Protein AF-A0A5C6N0G4-F1 (afdb_monomer)

Foldseek 3Di:
DCVVVCVVCVVVVHHDDLVPDADAAQDLDDDDDFDDDPPDTHHYDQWDADPNAIAGSPRDRVVRLVVLCVVLVVVVVVCCVPAVPDPVDDPVRSVVCCVPPVVVSVVVSVVVD

Organism: NCBI:txid433684

Sequence (113 aa):
MLWPFTTECEAAGIRIRTSKSESMVLTRKKVECLLWVREEVLPQVEEFKYLGILFTSEGRIEQENNRQVGAVSAVMRALNRSVMVKKELSWKAKLSIYRSIYIPILTMAINIG

Nearest PDB structures (foldseek):
  3zjc-assembly1_A  TM=6.761E-01  e=4.269E+00  Homo sapiens

Solvent-accessible surface area (backbone atoms only — not comparable to full-atom values): 6891 Å² total; per-residue (Å²): 131,46,62,69,60,55,51,53,34,46,75,71,73,42,79,84,58,64,95,81,44,72,37,72,61,78,38,90,59,98,72,92,72,91,47,45,58,91,96,44,72,38,54,72,43,60,67,47,77,55,99,87,46,58,45,39,21,64,65,58,56,63,66,36,48,54,51,49,54,50,52,52,50,50,53,49,52,50,48,41,66,70,44,70,72,35,81,89,55,51,70,67,58,45,52,49,46,42,62,73,48,49,48,56,57,53,50,61,70,59,73,76,113

Structure (mmCIF, N/CA/C/O backbone):
data_AF-A0A5C6N0G4-F1
#
_entry.id   AF-A0A5C6N0G4-F1
#
loop_
_atom_site.group_PDB
_atom_site.id
_atom_site.type_symbol
_atom_site.label_atom_id
_atom_site.label_alt_id
_atom_site.label_comp_id
_atom_site.label_asym_id
_atom_site.label_entity_id
_atom_site.label_seq_id
_atom_site.pdbx_PDB_ins_code
_atom_site.Cartn_x
_atom_site.Cartn_y
_atom_site.Cartn_z
_atom_site.occupancy
_atom_site.B_iso_or_equiv
_atom_site.auth_seq_id
_atom_site.auth_comp_id
_atom_site.auth_asym_id
_atom_site.auth_atom_id
_atom_site.pdbx_PDB_model_num
ATOM 1 N N . MET A 1 1 ? 18.022 -2.680 -18.569 1.00 56.25 1 MET A N 1
ATOM 2 C CA . MET A 1 1 ? 17.608 -3.689 -19.568 1.00 56.25 1 MET A CA 1
ATOM 3 C C . MET A 1 1 ? 17.104 -4.910 -18.806 1.00 56.25 1 MET A C 1
ATOM 5 O O . MET A 1 1 ? 17.898 -5.514 -18.102 1.00 56.25 1 MET A O 1
ATOM 9 N N . LEU A 1 2 ? 15.801 -5.217 -18.857 1.00 69.94 2 LEU A N 1
ATOM 10 C CA . LEU A 1 2 ? 15.185 -6.329 -18.100 1.00 69.94 2 LEU A CA 1
ATOM 11 C C . LEU A 1 2 ? 15.323 -7.696 -18.794 1.00 69.94 2 LEU A C 1
ATOM 13 O O . LEU A 1 2 ? 14.832 -8.689 -18.274 1.00 69.94 2 LEU A O 1
ATOM 17 N N . TRP A 1 3 ? 15.992 -7.759 -19.948 1.00 69.50 3 TRP A N 1
ATOM 18 C CA . TRP A 1 3 ? 16.071 -8.957 -20.788 1.00 69.50 3 TRP A CA 1
ATOM 19 C C . TRP A 1 3 ? 16.519 -10.246 -20.062 1.00 69.50 3 TRP A C 1
ATOM 21 O O . TRP A 1 3 ? 15.892 -11.288 -20.272 1.00 69.50 3 TRP A O 1
ATOM 31 N N . PRO A 1 4 ? 17.531 -10.223 -19.166 1.00 83.00 4 PRO A N 1
ATOM 32 C CA . PRO A 1 4 ? 17.893 -11.421 -18.405 1.00 83.00 4 PRO A CA 1
ATOM 33 C C . PRO A 1 4 ? 16.749 -11.893 -17.496 1.00 83.00 4 PRO A C 1
ATOM 35 O O . PRO A 1 4 ? 16.385 -13.063 -17.509 1.00 83.00 4 PRO A O 1
ATOM 38 N N . PHE A 1 5 ? 16.101 -10.958 -16.797 1.00 84.12 5 PHE A N 1
ATOM 39 C CA . PHE A 1 5 ? 14.994 -11.246 -15.886 1.00 84.12 5 PHE A CA 1
ATOM 40 C C . PHE A 1 5 ? 13.752 -11.778 -16.614 1.00 84.12 5 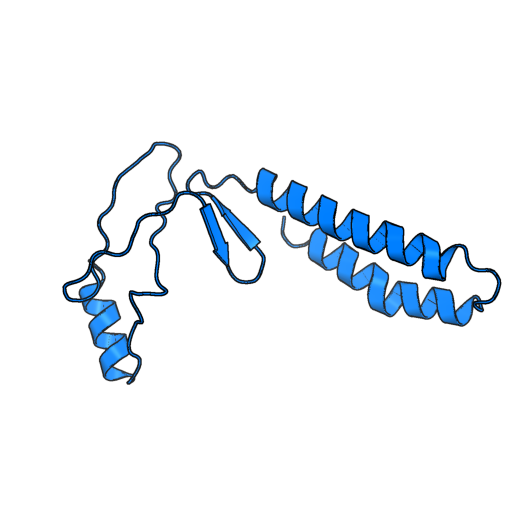PHE A C 1
ATOM 42 O O . PHE A 1 5 ? 13.112 -12.717 -16.146 1.00 84.12 5 PHE A O 1
ATOM 49 N N . THR A 1 6 ? 13.410 -11.210 -17.776 1.00 86.69 6 THR A N 1
ATOM 50 C CA . THR A 1 6 ? 12.280 -11.701 -18.579 1.00 86.69 6 THR A CA 1
ATOM 51 C C . THR A 1 6 ? 12.530 -13.127 -19.067 1.00 86.69 6 THR A C 1
ATOM 53 O O . THR A 1 6 ? 11.619 -13.947 -19.031 1.00 86.69 6 THR A O 1
ATOM 56 N N . THR A 1 7 ? 13.771 -13.438 -19.452 1.00 88.50 7 THR A N 1
ATOM 57 C CA . THR A 1 7 ? 14.175 -14.780 -19.900 1.00 88.50 7 THR A CA 1
ATOM 58 C C . THR A 1 7 ? 14.098 -15.801 -18.761 1.00 88.50 7 THR A C 1
ATOM 60 O O . THR A 1 7 ? 13.566 -16.892 -18.947 1.00 88.50 7 THR A O 1
ATOM 63 N N . GLU A 1 8 ? 14.569 -15.442 -17.562 1.00 90.81 8 GLU A N 1
ATOM 64 C CA . GLU A 1 8 ? 14.481 -16.300 -16.371 1.00 90.81 8 GLU A CA 1
ATOM 65 C C . GLU A 1 8 ? 13.032 -16.564 -15.948 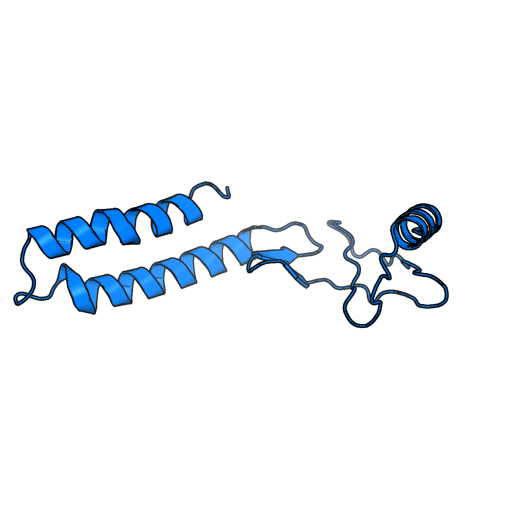1.00 90.81 8 GLU A C 1
ATOM 67 O O . GLU A 1 8 ? 12.664 -17.703 -15.657 1.00 90.81 8 GLU A O 1
ATOM 72 N N . CYS A 1 9 ? 12.186 -15.529 -15.961 1.00 90.31 9 CYS A N 1
ATOM 73 C CA . CYS A 1 9 ? 10.762 -15.677 -15.673 1.00 90.31 9 CYS A CA 1
ATOM 74 C C . CYS A 1 9 ? 10.101 -16.657 -16.650 1.00 90.31 9 CYS A C 1
ATOM 76 O O . CYS A 1 9 ? 9.370 -17.551 -16.228 1.00 90.31 9 CYS A O 1
ATOM 78 N N . GLU A 1 10 ? 10.392 -16.529 -17.945 1.00 90.75 10 GLU A N 1
ATOM 79 C CA . GLU A 1 10 ? 9.853 -17.415 -18.977 1.00 90.75 10 GLU A CA 1
ATOM 80 C C . GLU A 1 10 ? 10.341 -18.857 -18.821 1.00 90.75 10 GLU A C 1
ATOM 82 O O . GLU A 1 10 ? 9.532 -19.779 -18.929 1.00 90.75 10 GLU A O 1
ATOM 87 N N . ALA A 1 11 ? 11.620 -19.059 -18.489 1.00 94.00 11 ALA A N 1
ATOM 88 C CA . ALA A 1 11 ? 12.168 -20.378 -18.176 1.00 94.00 11 ALA A CA 1
ATOM 89 C C . ALA A 1 11 ? 11.472 -21.028 -16.963 1.00 94.00 11 ALA A C 1
ATOM 91 O O . ALA A 1 11 ? 11.306 -22.246 -16.928 1.00 94.00 11 ALA A O 1
ATOM 92 N N . ALA A 1 12 ? 11.003 -20.223 -16.003 1.00 95.88 12 ALA A N 1
ATOM 93 C CA . ALA A 1 12 ? 10.186 -20.666 -14.871 1.00 95.88 12 ALA A CA 1
ATOM 94 C C . ALA A 1 12 ? 8.679 -20.804 -15.195 1.00 95.88 12 ALA A C 1
ATOM 96 O O . ALA A 1 12 ? 7.882 -21.098 -14.304 1.00 95.88 12 ALA A O 1
ATOM 97 N N . GLY A 1 13 ? 8.258 -20.576 -16.445 1.00 94.38 13 GLY A N 1
ATOM 98 C CA . GLY A 1 13 ? 6.851 -20.615 -16.860 1.00 94.38 13 GLY A CA 1
ATOM 99 C C . GLY A 1 13 ? 6.031 -19.387 -16.437 1.00 94.38 13 GLY A C 1
ATOM 100 O O . GLY A 1 13 ? 4.800 -19.414 -16.481 1.00 94.38 13 GLY A O 1
ATOM 101 N N . ILE A 1 14 ? 6.689 -18.300 -16.031 1.00 94.00 14 ILE A N 1
ATOM 102 C CA . ILE A 1 14 ? 6.069 -17.050 -15.587 1.00 94.00 14 ILE A CA 1
ATOM 103 C C . ILE A 1 14 ? 6.101 -16.035 -16.729 1.00 94.00 14 ILE A C 1
ATOM 105 O O . ILE A 1 14 ? 7.156 -15.603 -17.188 1.00 94.00 14 ILE A O 1
ATOM 109 N N . ARG A 1 15 ? 4.920 -15.578 -17.155 1.00 91.06 15 ARG A N 1
ATOM 110 C CA . ARG A 1 15 ? 4.788 -14.497 -18.138 1.00 91.06 15 ARG A CA 1
ATOM 111 C C . ARG A 1 15 ? 4.477 -13.175 -17.446 1.00 91.06 15 ARG A C 1
ATOM 113 O O . ARG A 1 15 ? 3.428 -13.031 -16.816 1.00 91.06 15 ARG A O 1
ATOM 120 N N . ILE A 1 16 ? 5.348 -12.186 -17.634 1.00 90.06 16 ILE A N 1
ATOM 121 C CA . ILE A 1 16 ? 5.108 -10.816 -17.170 1.00 90.06 16 ILE A CA 1
ATOM 122 C C . ILE A 1 16 ? 3.944 -10.222 -17.964 1.00 90.06 16 ILE A C 1
ATOM 124 O O . ILE A 1 16 ? 3.915 -10.265 -19.196 1.00 90.06 16 ILE A O 1
ATOM 128 N N . ARG A 1 17 ? 2.965 -9.673 -17.244 1.00 92.62 17 ARG A N 1
ATOM 129 C CA . ARG A 1 17 ? 1.824 -8.982 -17.839 1.00 92.62 17 ARG A CA 1
ATOM 130 C C . ARG A 1 17 ? 2.103 -7.485 -17.861 1.00 92.62 17 ARG A C 1
ATOM 132 O O . ARG A 1 17 ? 1.761 -6.784 -16.915 1.00 92.62 17 ARG A O 1
ATOM 139 N N . THR A 1 18 ? 2.662 -7.020 -18.966 1.00 92.19 18 THR A N 1
ATOM 140 C CA . THR A 1 18 ? 2.982 -5.610 -19.236 1.00 92.19 18 THR A CA 1
ATOM 141 C C . THR A 1 18 ? 1.800 -4.670 -19.002 1.00 92.19 18 THR A C 1
ATOM 143 O O . THR A 1 18 ? 1.968 -3.625 -18.390 1.00 92.19 18 THR A O 1
ATOM 146 N N . SER A 1 19 ? 0.574 -5.096 -19.326 1.00 92.56 19 SER A N 1
ATOM 147 C CA . SER A 1 19 ? -0.655 -4.322 -19.075 1.00 92.56 19 SER A CA 1
ATOM 148 C C . SER A 1 19 ? -0.961 -4.033 -17.593 1.00 92.56 19 SER A C 1
ATOM 150 O O . SER A 1 19 ? -1.923 -3.331 -17.298 1.00 92.56 19 SER A O 1
ATOM 152 N N . LYS A 1 20 ? -0.253 -4.670 -16.652 1.00 92.44 20 LYS A N 1
ATOM 153 C CA . LYS A 1 20 ? -0.378 -4.465 -15.197 1.00 92.44 20 LYS A CA 1
ATOM 154 C C . LYS A 1 20 ? 0.950 -4.058 -14.555 1.00 92.44 20 LYS A C 1
ATOM 156 O O . LYS A 1 20 ? 1.051 -4.049 -13.330 1.00 92.44 20 LYS A O 1
ATOM 161 N N . SER A 1 21 ? 1.975 -3.818 -15.363 1.00 91.50 21 SER A N 1
ATOM 162 C CA . SER A 1 21 ? 3.316 -3.510 -14.893 1.00 91.50 21 SER A CA 1
ATOM 163 C C . SER A 1 21 ? 3.632 -2.060 -15.213 1.00 91.50 21 SER A C 1
ATOM 165 O O . SER A 1 21 ? 3.417 -1.596 -16.325 1.00 91.50 21 SER A O 1
ATOM 167 N N . GLU A 1 22 ? 4.169 -1.364 -14.225 1.00 93.94 22 GLU A N 1
ATOM 168 C CA . GLU A 1 22 ? 4.599 0.025 -14.325 1.00 93.94 22 GLU A CA 1
ATOM 169 C C . GLU A 1 22 ? 6.036 0.107 -13.810 1.00 93.94 22 GLU A C 1
ATOM 171 O O . GLU A 1 22 ? 6.508 -0.777 -13.086 1.00 93.94 22 GLU A O 1
ATOM 176 N N . SER A 1 23 ? 6.749 1.151 -14.207 1.00 92.69 23 SER A N 1
ATOM 177 C CA . SER A 1 23 ? 8.113 1.419 -13.774 1.00 92.69 23 SER A CA 1
ATOM 178 C C . SER A 1 23 ? 8.175 2.669 -12.909 1.00 92.69 23 SER A C 1
ATOM 180 O O . SER A 1 23 ? 7.494 3.654 -13.167 1.00 92.69 23 SER A O 1
ATOM 182 N N . MET A 1 24 ? 9.020 2.650 -11.883 1.00 93.38 24 MET A N 1
ATOM 183 C CA . MET A 1 24 ? 9.273 3.809 -11.033 1.00 93.38 24 MET A CA 1
ATOM 184 C C . MET A 1 24 ? 10.776 3.985 -10.871 1.00 93.38 24 MET A C 1
ATOM 186 O O . MET A 1 24 ? 11.501 3.025 -10.612 1.00 93.38 24 MET A O 1
ATOM 190 N N . VAL A 1 25 ? 11.239 5.225 -11.007 1.00 92.56 25 VAL A N 1
ATOM 191 C CA . VAL A 1 25 ? 12.636 5.600 -10.779 1.00 92.56 25 VAL A CA 1
ATOM 192 C C . VAL A 1 25 ? 12.689 6.421 -9.502 1.00 92.56 25 VAL A C 1
ATOM 194 O O . VAL A 1 25 ? 12.072 7.480 -9.429 1.00 92.56 25 VAL A O 1
ATOM 197 N N . LEU A 1 26 ? 13.420 5.934 -8.499 1.00 90.31 26 LEU A N 1
ATOM 198 C CA . LEU A 1 26 ? 13.597 6.643 -7.235 1.00 90.31 26 LEU A CA 1
ATOM 199 C C . LEU A 1 26 ? 14.724 7.669 -7.370 1.00 90.31 26 LEU A C 1
ATOM 201 O O . LEU A 1 26 ? 15.898 7.316 -7.466 1.00 90.31 26 LEU A O 1
ATOM 205 N N . THR A 1 27 ? 14.367 8.947 -7.413 1.00 88.25 27 THR A N 1
ATOM 206 C CA . THR A 1 27 ? 15.308 10.049 -7.621 1.00 88.25 27 THR A CA 1
ATOM 207 C C . THR A 1 27 ? 14.717 11.362 -7.118 1.00 88.25 27 THR A C 1
ATOM 209 O O . THR A 1 27 ? 13.527 11.628 -7.249 1.00 88.25 27 THR A O 1
ATOM 212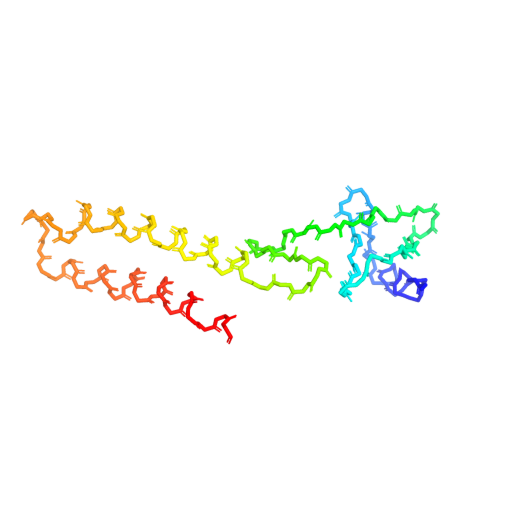 N N . ARG A 1 28 ? 15.569 12.241 -6.580 1.00 83.25 28 ARG A N 1
ATOM 213 C CA . ARG A 1 28 ? 15.165 13.606 -6.193 1.00 83.25 28 ARG A CA 1
ATOM 214 C C . ARG A 1 28 ? 14.963 14.537 -7.394 1.00 83.25 28 ARG A C 1
ATOM 216 O O . ARG A 1 28 ? 14.421 15.624 -7.236 1.00 83.25 28 ARG A O 1
ATOM 223 N N . LYS A 1 29 ? 15.453 14.155 -8.577 1.00 85.62 29 LYS A N 1
ATOM 224 C CA . LYS A 1 29 ? 15.304 14.899 -9.837 1.00 85.62 29 LYS A CA 1
ATOM 225 C C . LYS A 1 29 ? 14.530 14.054 -10.828 1.00 85.62 29 LYS A C 1
ATOM 227 O O . LYS A 1 29 ? 14.835 12.874 -10.947 1.00 85.62 29 LYS A O 1
ATOM 232 N N . LYS A 1 30 ? 13.618 14.652 -11.591 1.00 84.12 30 LYS A N 1
ATOM 233 C CA . LYS A 1 30 ? 12.894 13.940 -12.647 1.00 84.12 30 LYS A CA 1
ATOM 234 C C . LYS A 1 30 ? 13.880 13.375 -13.676 1.00 84.12 30 LYS A C 1
ATOM 236 O O . LYS A 1 30 ? 14.666 14.119 -14.258 1.00 84.12 30 LYS A O 1
ATOM 241 N N . VAL A 1 31 ? 13.853 12.057 -13.845 1.00 89.81 31 VAL A N 1
ATOM 242 C CA . VAL A 1 31 ? 14.667 11.308 -14.808 1.00 89.81 31 VAL A CA 1
ATOM 243 C C . VAL A 1 31 ? 13.734 10.375 -15.552 1.00 89.81 31 VAL A C 1
ATOM 245 O O . VAL A 1 31 ? 12.983 9.631 -14.925 1.00 89.81 31 VAL A O 1
ATOM 248 N N . GLU A 1 32 ? 13.802 10.405 -16.875 1.00 89.94 32 GLU A N 1
ATOM 249 C CA . GLU A 1 32 ? 13.097 9.448 -17.719 1.00 89.94 32 GLU A CA 1
ATOM 250 C C . GLU A 1 32 ? 13.961 8.197 -17.896 1.00 89.94 32 GLU A C 1
ATOM 252 O O . GLU A 1 32 ? 15.135 8.277 -18.265 1.00 89.94 32 GLU A O 1
ATOM 257 N N . CYS A 1 33 ? 13.392 7.031 -17.598 1.00 88.69 33 CYS A N 1
ATOM 258 C CA . CYS A 1 33 ? 14.033 5.741 -17.800 1.00 88.69 33 CYS A CA 1
ATOM 259 C C . CYS A 1 33 ? 13.068 4.809 -18.525 1.00 88.69 33 CYS A C 1
ATOM 261 O O . CYS A 1 33 ? 12.002 4.477 -18.013 1.00 88.69 33 CYS A O 1
ATOM 263 N N . LEU A 1 34 ? 13.464 4.358 -19.714 1.00 89.62 34 LEU A N 1
ATOM 264 C CA . LEU A 1 34 ? 12.662 3.435 -20.506 1.00 89.62 34 LEU A CA 1
ATOM 265 C C . LEU A 1 34 ? 12.975 1.994 -20.097 1.00 89.62 34 LEU A C 1
ATOM 267 O O . LEU A 1 34 ? 14.065 1.474 -20.362 1.00 89.62 34 LEU A O 1
ATOM 271 N N . LEU A 1 35 ? 12.004 1.341 -19.460 1.00 89.44 35 LEU A N 1
ATOM 272 C CA . LEU A 1 35 ? 12.079 -0.075 -19.121 1.00 89.44 35 LEU A CA 1
ATOM 273 C C . LEU A 1 35 ? 11.290 -0.905 -20.128 1.00 89.44 35 LEU A C 1
ATOM 275 O O . LEU A 1 35 ? 10.071 -0.812 -20.223 1.00 89.44 35 LEU A O 1
ATOM 279 N N . TRP A 1 36 ? 12.020 -1.738 -20.862 1.00 88.44 36 TRP A N 1
ATOM 280 C CA . TRP A 1 36 ? 11.476 -2.620 -21.886 1.00 88.44 36 TRP A CA 1
ATOM 281 C C . TRP A 1 36 ? 11.215 -4.012 -21.329 1.00 88.44 36 TRP A C 1
ATOM 283 O O . TRP A 1 36 ? 12.095 -4.606 -20.697 1.00 88.44 36 TRP A O 1
ATOM 293 N N . VAL A 1 37 ? 10.035 -4.545 -21.625 1.00 88.44 37 VAL A N 1
ATOM 294 C CA . VAL A 1 37 ? 9.683 -5.953 -21.444 1.00 88.44 37 VAL A CA 1
ATOM 295 C C . VAL A 1 37 ? 9.263 -6.482 -22.809 1.00 88.44 37 VAL A C 1
ATOM 297 O O . VAL A 1 37 ? 8.203 -6.128 -23.322 1.00 88.44 37 VAL A O 1
ATOM 300 N N . ARG A 1 38 ? 10.106 -7.336 -23.402 1.00 85.19 38 ARG A N 1
ATOM 301 C CA . ARG A 1 38 ? 9.978 -7.768 -24.803 1.00 85.19 38 ARG A CA 1
ATOM 302 C C . ARG A 1 38 ? 9.966 -6.550 -25.744 1.00 85.19 38 ARG A C 1
ATOM 304 O O . ARG A 1 38 ? 10.964 -5.840 -25.800 1.00 85.19 38 ARG A O 1
ATOM 311 N N . GLU A 1 39 ? 8.859 -6.305 -26.439 1.00 87.19 39 GLU A N 1
ATOM 312 C CA . GLU A 1 39 ? 8.679 -5.213 -27.409 1.00 87.19 39 GLU A CA 1
ATOM 313 C C . GLU A 1 39 ? 7.861 -4.040 -26.839 1.00 87.19 39 GLU A C 1
ATOM 315 O O . GLU A 1 39 ? 7.598 -3.068 -27.542 1.00 87.19 39 GLU A O 1
ATOM 320 N N . GLU A 1 40 ? 7.457 -4.110 -25.567 1.00 90.88 40 GLU A N 1
ATOM 321 C CA . GLU A 1 40 ? 6.632 -3.088 -24.924 1.00 90.88 40 GLU A CA 1
ATOM 322 C C . GLU A 1 40 ? 7.440 -2.290 -23.893 1.00 90.88 40 GLU A C 1
ATOM 324 O O . GLU A 1 40 ? 8.217 -2.842 -23.105 1.00 90.88 40 GLU A O 1
ATOM 329 N N . VAL A 1 41 ? 7.228 -0.972 -23.879 1.00 91.38 41 VAL A N 1
ATOM 330 C CA . VAL A 1 41 ? 7.761 -0.068 -22.853 1.00 91.38 41 VAL A CA 1
ATOM 331 C C . VAL A 1 41 ? 6.785 -0.026 -21.688 1.00 91.38 41 VAL A C 1
ATOM 333 O O . VAL A 1 41 ? 5.602 0.260 -21.876 1.00 91.38 41 VAL A O 1
ATOM 336 N N . LEU A 1 42 ? 7.278 -0.274 -20.477 1.00 93.00 42 LEU A N 1
ATOM 337 C CA . LEU A 1 42 ? 6.479 -0.077 -19.277 1.00 93.00 42 LEU A CA 1
ATOM 338 C C . LEU A 1 42 ? 6.274 1.424 -19.030 1.00 93.00 42 LEU A C 1
ATOM 340 O O . LEU A 1 42 ? 7.250 2.178 -19.069 1.00 93.00 42 LEU A O 1
ATOM 344 N N . PRO A 1 43 ? 5.044 1.870 -18.723 1.00 94.12 43 PRO A N 1
ATOM 345 C CA . PRO A 1 43 ? 4.801 3.258 -18.358 1.00 94.12 43 PRO A CA 1
ATOM 346 C C . PRO A 1 43 ? 5.606 3.617 -17.107 1.00 94.12 43 PRO A C 1
ATOM 348 O O . PRO A 1 43 ? 5.718 2.812 -16.179 1.00 94.12 43 PRO A O 1
ATOM 351 N N . GLN A 1 44 ? 6.186 4.815 -17.085 1.00 94.25 44 GLN A N 1
ATOM 352 C CA . GLN A 1 44 ? 6.882 5.336 -15.914 1.00 94.25 44 GLN A CA 1
ATOM 353 C C . GLN A 1 44 ? 5.918 6.166 -15.064 1.00 94.25 44 GLN A C 1
ATOM 355 O O . GLN A 1 44 ? 5.249 7.056 -15.587 1.00 94.25 44 GLN A O 1
ATOM 360 N N . VAL A 1 45 ? 5.851 5.885 -13.762 1.00 93.25 45 VAL A N 1
ATOM 361 C CA . VAL A 1 45 ? 4.917 6.518 -12.822 1.00 93.25 45 VAL A CA 1
ATOM 362 C C . VAL A 1 45 ? 5.645 7.225 -11.679 1.00 93.25 45 VAL A C 1
ATOM 364 O O . VAL A 1 45 ? 6.707 6.793 -11.223 1.00 93.25 45 VAL A O 1
ATOM 367 N N . GLU A 1 46 ? 5.061 8.332 -11.220 1.00 91.75 46 GLU A N 1
ATOM 368 C CA . GLU A 1 46 ? 5.561 9.122 -10.085 1.00 91.75 46 GLU A CA 1
ATOM 369 C C . GLU A 1 46 ? 4.979 8.637 -8.749 1.00 91.75 46 GLU A C 1
ATOM 371 O O . GLU A 1 46 ? 5.647 8.707 -7.721 1.00 91.75 46 GLU A O 1
ATOM 376 N N . GLU A 1 47 ? 3.774 8.067 -8.762 1.00 92.19 47 GLU A N 1
ATOM 377 C CA . GLU A 1 47 ? 3.136 7.436 -7.607 1.00 92.19 47 GLU A CA 1
ATOM 378 C C . GLU A 1 47 ? 2.748 5.995 -7.948 1.00 92.19 47 GLU A C 1
ATOM 380 O O . GLU A 1 47 ? 2.210 5.727 -9.020 1.00 92.19 47 GLU A O 1
ATOM 385 N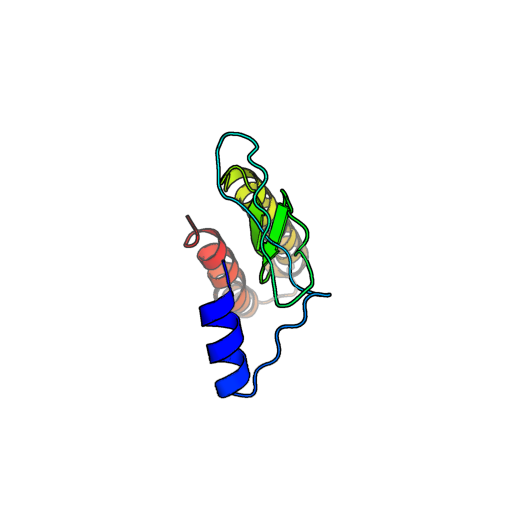 N . PHE A 1 48 ? 2.997 5.061 -7.031 1.00 91.31 48 PHE A N 1
ATOM 386 C CA . PHE A 1 48 ? 2.654 3.652 -7.209 1.00 91.31 48 PHE A CA 1
ATOM 387 C C . PHE A 1 48 ? 2.154 3.061 -5.900 1.00 91.31 48 PHE A C 1
ATOM 389 O O . PHE A 1 48 ? 2.793 3.202 -4.860 1.00 91.31 48 PHE A O 1
ATOM 396 N N . LYS A 1 49 ? 1.014 2.370 -5.932 1.00 90.56 49 LYS A N 1
ATOM 397 C CA . LYS A 1 49 ? 0.464 1.714 -4.744 1.00 90.56 49 LYS A CA 1
ATOM 398 C C . LYS A 1 49 ? 0.728 0.217 -4.793 1.00 90.56 49 LYS A C 1
ATOM 400 O O . LYS A 1 49 ? 0.107 -0.498 -5.577 1.00 90.56 49 LYS A O 1
ATOM 405 N N . TYR A 1 50 ? 1.554 -0.269 -3.875 1.00 88.38 50 TYR A N 1
ATOM 406 C CA . TYR A 1 50 ? 1.863 -1.688 -3.748 1.00 88.38 50 TYR A CA 1
ATOM 407 C C . TYR A 1 50 ? 1.411 -2.229 -2.393 1.00 88.38 50 TYR A C 1
ATOM 409 O O . TYR A 1 50 ? 1.769 -1.698 -1.346 1.00 88.38 50 TYR A O 1
ATOM 417 N N . LEU A 1 51 ? 0.574 -3.272 -2.417 1.00 89.00 51 LEU A N 1
ATOM 418 C CA . LEU A 1 51 ? 0.032 -3.941 -1.221 1.00 89.00 51 LEU A CA 1
ATOM 419 C C . LEU A 1 51 ? -0.587 -2.995 -0.172 1.00 89.00 51 LEU A C 1
ATOM 421 O O . LEU A 1 51 ? -0.609 -3.295 1.016 1.00 89.00 51 LEU A O 1
ATOM 425 N N . GLY A 1 52 ? -1.129 -1.856 -0.609 1.00 85.75 52 GLY A N 1
ATOM 426 C CA . GLY A 1 52 ? -1.735 -0.865 0.284 1.00 85.75 52 GLY A CA 1
ATOM 427 C C . GLY A 1 52 ? -0.857 0.349 0.581 1.00 85.75 52 GLY A C 1
ATOM 428 O O . GLY A 1 52 ? -1.430 1.385 0.917 1.00 85.75 52 GLY A O 1
ATOM 429 N N . ILE A 1 53 ? 0.456 0.232 0.370 1.00 87.38 53 ILE A N 1
ATOM 430 C CA . ILE A 1 53 ? 1.477 1.245 0.653 1.00 87.38 53 ILE A CA 1
ATOM 431 C C . ILE A 1 53 ? 1.699 2.113 -0.588 1.00 87.38 53 ILE A C 1
ATOM 433 O O . ILE A 1 53 ? 1.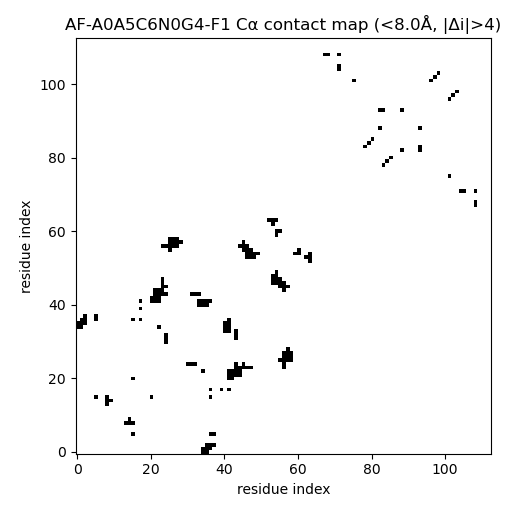885 1.586 -1.688 1.00 87.38 53 ILE A O 1
ATOM 437 N N . LEU A 1 54 ? 1.650 3.434 -0.422 1.00 90.50 54 LEU A N 1
ATOM 438 C CA . LEU A 1 54 ? 1.983 4.400 -1.464 1.00 90.50 54 LEU A CA 1
ATOM 439 C C . LEU A 1 54 ? 3.498 4.633 -1.534 1.00 90.50 54 LEU A C 1
ATOM 441 O O . LEU A 1 54 ? 4.131 5.012 -0.553 1.00 90.50 54 LEU A O 1
ATOM 445 N N . PHE A 1 55 ? 4.052 4.462 -2.726 1.00 90.38 55 PHE A N 1
ATOM 446 C CA . PHE A 1 55 ? 5.420 4.808 -3.080 1.00 90.38 55 PHE A CA 1
ATOM 447 C C . PHE A 1 55 ? 5.407 6.042 -3.971 1.00 90.38 55 PHE A C 1
ATOM 449 O O . PHE A 1 55 ? 4.547 6.170 -4.843 1.00 90.38 55 PHE A O 1
ATOM 456 N N . THR A 1 56 ? 6.375 6.930 -3.761 1.00 91.56 56 THR A N 1
ATOM 457 C CA . THR A 1 56 ? 6.586 8.119 -4.589 1.00 91.56 56 THR A CA 1
ATOM 458 C C . THR A 1 56 ? 7.975 8.056 -5.215 1.00 91.56 56 THR A C 1
ATOM 460 O O . THR A 1 56 ? 8.932 7.619 -4.569 1.00 91.56 56 THR A O 1
ATOM 463 N N . SER A 1 57 ? 8.120 8.515 -6.458 1.00 91.31 57 SER A N 1
ATOM 464 C CA . SER A 1 57 ? 9.410 8.558 -7.160 1.00 91.31 57 SER A CA 1
ATOM 465 C C . SER A 1 57 ? 10.433 9.447 -6.450 1.00 91.31 57 SER A C 1
ATOM 467 O O . SER A 1 57 ? 11.635 9.236 -6.576 1.00 91.31 57 SER A O 1
ATOM 469 N N . GLU A 1 58 ? 9.978 10.416 -5.654 1.00 88.81 58 GLU A N 1
ATOM 470 C CA . GLU A 1 58 ? 10.849 11.258 -4.827 1.00 88.81 58 GLU A CA 1
ATOM 471 C C . GLU A 1 58 ? 11.417 10.532 -3.595 1.00 88.81 58 GLU A C 1
ATOM 473 O O . GLU A 1 58 ? 12.310 11.056 -2.925 1.00 88.81 58 GLU A O 1
ATOM 478 N N . GLY A 1 59 ? 10.897 9.344 -3.268 1.00 83.56 59 GLY A N 1
ATOM 479 C CA . GLY A 1 59 ? 11.277 8.583 -2.079 1.00 83.56 59 GLY A CA 1
ATOM 480 C C . GLY A 1 59 ? 10.773 9.194 -0.769 1.00 83.56 59 GLY A C 1
ATOM 481 O O . GLY A 1 59 ? 11.277 8.849 0.299 1.00 83.56 59 GLY A O 1
ATOM 482 N N . ARG A 1 60 ? 9.797 10.112 -0.820 1.00 84.06 60 ARG A N 1
ATOM 483 C CA . ARG A 1 60 ? 9.207 10.706 0.385 1.00 84.06 60 ARG A CA 1
ATOM 484 C C . ARG A 1 60 ? 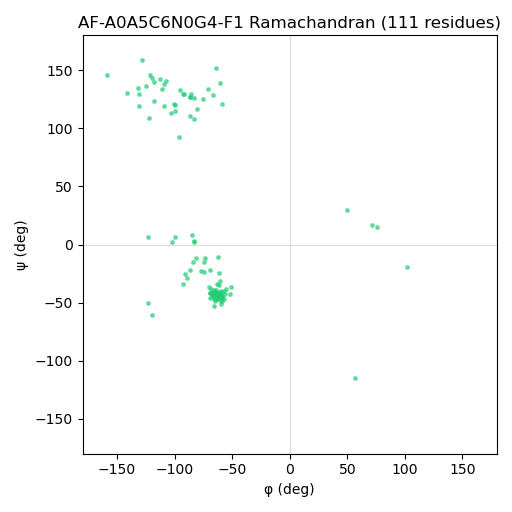8.165 9.762 0.971 1.00 84.06 60 ARG A C 1
ATOM 486 O O . ARG A 1 60 ? 7.132 9.513 0.353 1.00 84.06 60 ARG A O 1
ATOM 493 N N . ILE A 1 61 ? 8.421 9.295 2.190 1.00 84.38 61 ILE A N 1
ATOM 494 C CA . ILE A 1 61 ? 7.501 8.433 2.946 1.00 84.38 61 ILE A CA 1
ATOM 495 C C . ILE A 1 61 ? 6.430 9.225 3.712 1.00 84.38 61 ILE A C 1
ATOM 497 O O . ILE A 1 61 ? 5.419 8.665 4.123 1.00 84.38 61 ILE A O 1
ATOM 501 N N . GLU A 1 62 ? 6.607 10.540 3.880 1.00 86.50 62 GLU A N 1
ATOM 502 C CA . GLU A 1 62 ? 5.708 11.394 4.673 1.00 86.50 62 GLU A CA 1
ATOM 503 C C . GLU A 1 62 ? 4.250 11.340 4.199 1.00 86.50 62 GLU A C 1
ATOM 505 O O . GLU A 1 62 ? 3.336 11.303 5.020 1.00 86.50 62 GLU A O 1
ATOM 510 N N . GLN A 1 63 ? 4.020 11.303 2.882 1.00 85.50 63 GLN A N 1
ATOM 511 C CA . GLN A 1 63 ? 2.674 11.236 2.308 1.00 85.50 63 GLN A CA 1
ATOM 512 C C . GLN A 1 63 ? 1.976 9.918 2.660 1.00 85.50 63 GLN A C 1
ATOM 514 O O . GLN A 1 63 ? 0.812 9.932 3.066 1.00 85.50 63 GLN A O 1
ATOM 519 N N . GLU A 1 64 ? 2.684 8.790 2.568 1.00 89.19 64 GLU A N 1
ATOM 520 C CA . GLU A 1 64 ? 2.150 7.496 2.993 1.00 89.19 64 GLU A CA 1
ATOM 521 C C . GLU A 1 64 ? 1.954 7.446 4.508 1.00 89.19 64 GL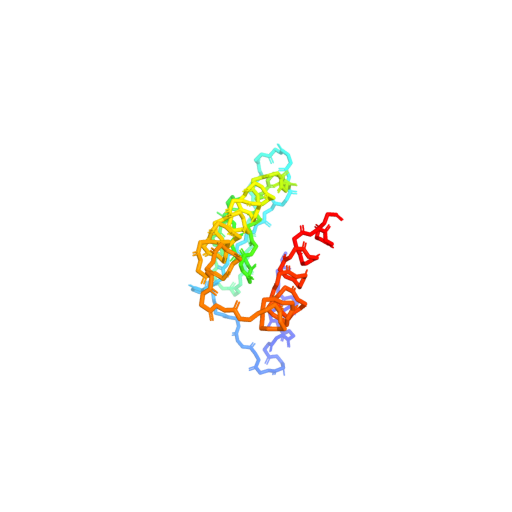U A C 1
ATOM 523 O O . GLU A 1 64 ? 0.902 7.007 4.963 1.00 89.19 64 GLU A O 1
ATOM 528 N N . ASN A 1 65 ? 2.896 7.968 5.297 1.00 86.50 65 ASN A N 1
ATOM 529 C CA . ASN A 1 65 ? 2.757 8.021 6.750 1.00 86.50 65 ASN A CA 1
ATOM 530 C C . ASN A 1 65 ? 1.511 8.825 7.160 1.00 86.50 65 ASN A C 1
ATOM 532 O O . ASN A 1 65 ? 0.663 8.338 7.904 1.00 86.50 65 ASN A O 1
ATOM 536 N N . ASN A 1 66 ? 1.321 10.020 6.595 1.00 88.44 66 ASN A N 1
ATOM 537 C CA . ASN A 1 66 ? 0.134 10.841 6.841 1.00 88.44 66 ASN A CA 1
ATOM 538 C C . ASN A 1 66 ? -1.160 10.123 6.426 1.00 88.44 66 ASN A C 1
ATOM 540 O O . ASN A 1 66 ? -2.166 10.173 7.141 1.00 88.44 66 ASN A O 1
ATOM 544 N N . ARG A 1 67 ? -1.140 9.411 5.293 1.00 87.12 67 ARG A N 1
ATOM 545 C CA . ARG A 1 67 ? -2.264 8.593 4.824 1.00 87.12 67 ARG A CA 1
ATOM 546 C C . ARG A 1 67 ? -2.570 7.440 5.789 1.00 87.12 67 ARG A C 1
ATOM 548 O O . ARG A 1 67 ? -3.740 7.232 6.122 1.00 87.12 67 ARG A O 1
ATOM 555 N N . GLN A 1 68 ? -1.556 6.713 6.255 1.00 86.19 68 GLN A N 1
ATOM 556 C CA . GLN A 1 68 ? -1.705 5.610 7.208 1.00 86.19 68 GLN A CA 1
ATOM 557 C C . GLN A 1 68 ? -2.198 6.103 8.567 1.00 86.19 68 GLN A C 1
ATOM 559 O O . GLN A 1 68 ? -3.181 5.573 9.084 1.00 86.19 68 GLN A O 1
ATOM 564 N N . VAL A 1 69 ? -1.601 7.167 9.106 1.00 88.25 69 VAL A N 1
ATOM 565 C CA . VAL A 1 69 ? -2.046 7.819 10.346 1.00 88.25 69 VAL A CA 1
ATOM 566 C C . VAL A 1 69 ? -3.508 8.250 10.228 1.00 88.25 69 VAL A C 1
ATOM 568 O O . VAL A 1 69 ? -4.296 8.018 11.150 1.00 88.25 69 VAL A O 1
ATOM 571 N N . GLY A 1 70 ? -3.910 8.814 9.086 1.00 89.56 70 GLY A N 1
ATOM 572 C CA . GLY A 1 70 ? -5.301 9.169 8.805 1.00 89.56 70 GLY A CA 1
ATOM 573 C C . GLY A 1 70 ? -6.244 7.961 8.831 1.00 89.56 70 GLY A C 1
ATOM 574 O O . GLY A 1 70 ? -7.281 8.002 9.502 1.00 89.56 70 GLY A O 1
ATOM 575 N N . ALA A 1 71 ? -5.873 6.867 8.159 1.00 88.62 71 ALA A N 1
ATOM 576 C CA . ALA A 1 71 ? -6.660 5.635 8.120 1.00 88.62 71 ALA A CA 1
ATOM 577 C C . ALA A 1 71 ? -6.796 4.987 9.509 1.00 88.62 71 ALA A C 1
ATOM 579 O O . ALA A 1 71 ? -7.907 4.675 9.945 1.00 88.62 71 ALA A O 1
ATOM 580 N N . VAL A 1 72 ? -5.690 4.862 10.246 1.00 88.19 72 VAL A N 1
ATOM 581 C CA . VAL A 1 72 ? -5.662 4.333 11.619 1.00 88.19 72 VAL A CA 1
ATOM 582 C C . VAL A 1 72 ? -6.509 5.202 12.545 1.00 88.19 72 VAL A C 1
ATOM 584 O O . VAL A 1 72 ? -7.329 4.687 13.303 1.00 88.19 72 VAL A O 1
ATOM 587 N N . SER A 1 73 ? -6.402 6.527 12.430 1.00 89.69 73 SER A N 1
ATOM 588 C CA . SER A 1 73 ? -7.206 7.472 13.212 1.00 89.69 73 SER A CA 1
ATOM 589 C C . SER A 1 73 ? -8.704 7.354 12.926 1.00 89.69 73 SER A C 1
ATOM 591 O O . SER A 1 73 ? -9.524 7.565 13.824 1.00 89.69 73 SER A O 1
ATOM 593 N N . ALA A 1 74 ? -9.094 7.041 11.688 1.00 91.44 74 ALA A N 1
ATOM 594 C CA . ALA A 1 74 ? -10.491 6.817 11.325 1.00 91.44 74 ALA A CA 1
ATOM 595 C C . ALA A 1 74 ? -11.031 5.520 11.949 1.00 91.44 74 ALA A C 1
ATOM 597 O O . ALA A 1 74 ? -12.091 5.542 12.580 1.00 91.44 74 ALA A O 1
ATOM 598 N N . VAL A 1 75 ? -10.271 4.423 11.855 1.00 88.62 75 VAL A N 1
ATOM 599 C CA . VAL A 1 75 ? -10.615 3.142 12.498 1.00 88.62 75 VAL A CA 1
ATOM 600 C C . VAL A 1 75 ? -10.722 3.313 14.009 1.00 88.62 75 VAL A C 1
ATOM 602 O O . VAL A 1 75 ? -11.699 2.889 14.624 1.00 88.62 75 VAL A O 1
ATOM 605 N N . MET A 1 76 ? -9.761 4.012 14.603 1.00 87.88 76 MET A N 1
ATOM 606 C CA . MET A 1 76 ? -9.728 4.276 16.031 1.00 87.88 76 MET A CA 1
ATOM 607 C C . MET A 1 76 ? -10.937 5.106 16.489 1.00 87.88 76 MET A C 1
ATOM 609 O O . MET A 1 76 ? -11.596 4.776 17.478 1.00 87.88 76 MET A O 1
ATOM 613 N N . ARG A 1 77 ? -11.313 6.141 15.727 1.00 91.62 77 ARG A N 1
ATOM 614 C CA . ARG A 1 77 ? -12.543 6.907 15.986 1.00 91.62 77 ARG A CA 1
ATOM 615 C C . ARG A 1 77 ? -13.795 6.034 15.908 1.00 91.62 77 ARG A C 1
ATOM 617 O O . ARG A 1 77 ? -14.677 6.184 16.756 1.00 91.62 77 ARG A O 1
ATOM 624 N N . ALA A 1 78 ? -13.879 5.132 14.932 1.00 92.06 78 ALA A N 1
ATOM 625 C CA . ALA A 1 78 ? -15.006 4.215 14.794 1.00 92.06 78 ALA A CA 1
ATOM 626 C C . ALA A 1 78 ? -15.094 3.243 15.983 1.00 92.06 78 ALA A C 1
ATOM 628 O O . ALA A 1 78 ? -16.151 3.145 16.605 1.00 92.06 78 ALA A O 1
ATOM 629 N N . LEU A 1 79 ? -13.978 2.606 16.354 1.00 90.44 79 LEU A N 1
ATOM 630 C CA . LEU A 1 79 ? -13.893 1.686 17.494 1.00 90.44 79 LEU A CA 1
ATOM 631 C C . LEU A 1 79 ? -14.212 2.375 18.820 1.00 90.44 79 LEU A C 1
ATOM 633 O O . LEU A 1 79 ? -14.924 1.820 19.655 1.00 90.44 79 LEU A O 1
ATOM 637 N N . ASN A 1 80 ? -13.737 3.604 19.022 1.00 91.38 80 ASN A N 1
ATOM 638 C CA . ASN A 1 80 ? -14.048 4.337 20.241 1.00 91.38 80 ASN A CA 1
ATOM 639 C C . ASN A 1 80 ? -15.563 4.569 20.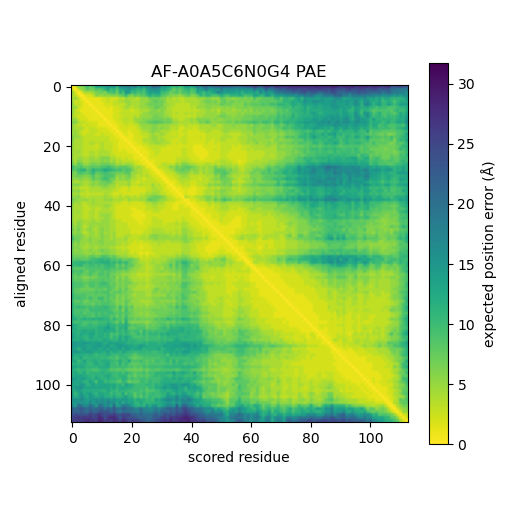381 1.00 91.38 80 ASN A C 1
ATOM 641 O O . ASN A 1 80 ? -16.120 4.347 21.455 1.00 91.38 80 ASN A O 1
ATOM 645 N N . ARG A 1 81 ? -16.238 4.945 19.283 1.00 93.19 81 ARG A N 1
ATOM 646 C CA . ARG A 1 81 ? -17.692 5.184 19.241 1.00 93.19 81 ARG A CA 1
ATOM 647 C C . ARG A 1 81 ? -18.525 3.911 19.412 1.00 93.19 81 ARG A C 1
ATOM 649 O O . ARG A 1 81 ? -19.582 3.966 20.040 1.00 93.19 81 ARG A O 1
ATOM 656 N N . SER A 1 82 ? -18.089 2.792 18.838 1.00 91.69 82 SER A N 1
ATOM 657 C CA . SER A 1 82 ? -18.856 1.540 18.833 1.00 91.69 82 SER A CA 1
ATOM 658 C C . SER A 1 82 ? -18.556 0.628 20.019 1.00 91.69 82 SER A C 1
ATOM 660 O O . SER A 1 82 ? -19.420 -0.156 20.396 1.00 91.69 82 SER A O 1
ATOM 662 N N . VAL A 1 83 ? -17.370 0.733 20.623 1.00 92.19 83 VAL A N 1
ATOM 663 C CA . VAL A 1 83 ? -16.919 -0.191 21.671 1.00 92.19 83 VAL A CA 1
ATOM 664 C C . VAL A 1 83 ? -16.638 0.534 22.977 1.00 92.19 83 VAL A C 1
ATOM 666 O O . VAL A 1 83 ? -17.261 0.246 24.000 1.00 92.19 83 VAL A O 1
ATOM 669 N N . MET A 1 84 ? -15.701 1.482 22.973 1.00 89.75 84 MET A N 1
ATOM 670 C CA . MET A 1 84 ? -15.157 1.972 24.239 1.00 89.75 84 MET A CA 1
ATOM 671 C C . MET A 1 84 ? -16.157 2.784 25.055 1.00 89.75 84 MET A C 1
ATOM 673 O O . MET A 1 84 ? -16.283 2.566 26.265 1.00 89.75 84 MET A O 1
ATOM 677 N N . VAL A 1 85 ? -16.923 3.654 24.396 1.00 92.62 85 VAL A N 1
ATOM 678 C CA . VAL A 1 85 ? -17.913 4.515 25.064 1.00 92.62 85 VAL A CA 1
ATOM 679 C C . VAL A 1 85 ? -19.243 3.813 25.354 1.00 92.62 85 VAL A C 1
ATOM 681 O O . VAL A 1 85 ? -20.062 4.339 26.105 1.00 92.62 85 VAL A O 1
ATOM 684 N N . LYS A 1 86 ? -19.485 2.622 24.791 1.00 93.50 86 LYS A N 1
ATOM 685 C CA . LYS A 1 86 ? -20.757 1.909 24.959 1.00 93.50 86 LYS A CA 1
ATOM 686 C C . LYS A 1 86 ? -20.868 1.285 26.340 1.00 93.50 86 LYS A C 1
ATOM 688 O O . LYS A 1 86 ? -19.996 0.524 26.753 1.00 93.50 86 LYS A O 1
ATOM 693 N N . LYS A 1 87 ? -21.937 1.608 27.067 1.00 93.44 87 LYS A N 1
ATOM 694 C CA . LYS A 1 87 ? -22.193 1.057 28.406 1.00 93.44 87 LYS A CA 1
ATOM 695 C C . LYS A 1 87 ? -22.729 -0.374 28.355 1.00 93.44 87 LYS A C 1
ATOM 697 O O . LYS A 1 87 ? -22.538 -1.096 29.324 1.00 93.44 87 LYS A O 1
ATOM 702 N N . GLU A 1 88 ? -23.337 -0.792 27.239 1.00 95.12 88 GLU A N 1
ATOM 703 C CA . GLU A 1 88 ? -23.879 -2.154 27.100 1.00 95.12 88 GLU A CA 1
ATOM 704 C C . GLU A 1 88 ? -22.778 -3.224 27.028 1.00 95.12 88 GLU A C 1
ATOM 706 O O . GLU A 1 88 ? -23.015 -4.395 27.316 1.00 95.12 88 GLU A O 1
ATOM 711 N N . LEU A 1 89 ? -21.555 -2.835 26.656 1.00 94.00 89 LEU A N 1
ATOM 712 C CA . LEU A 1 89 ? -20.431 -3.754 26.552 1.00 94.00 89 LEU A CA 1
ATOM 713 C C . LEU A 1 89 ? -19.730 -3.925 27.898 1.00 94.00 89 LEU A C 1
ATOM 715 O O . LEU A 1 89 ? -19.311 -2.955 28.535 1.00 94.00 89 LEU A O 1
ATOM 719 N N . SER A 1 90 ? -19.522 -5.183 28.284 1.00 95.75 90 SER A N 1
ATOM 720 C CA . SER A 1 90 ? -18.765 -5.516 29.487 1.00 95.75 90 SER A CA 1
ATOM 721 C C . SER A 1 90 ? -17.306 -5.070 29.374 1.00 95.75 90 SER A C 1
ATOM 723 O O . SER A 1 90 ? -16.713 -5.041 28.290 1.00 95.75 90 SER A O 1
ATOM 725 N N . TRP A 1 91 ? -16.684 -4.787 30.519 1.00 93.69 91 TRP A N 1
ATOM 726 C CA . TRP A 1 91 ? -15.257 -4.466 30.580 1.00 93.69 91 TRP A CA 1
ATOM 727 C C . TRP A 1 91 ? -14.384 -5.561 29.949 1.00 93.69 91 TRP A C 1
ATOM 729 O O . TRP A 1 91 ? -13.435 -5.264 29.228 1.00 93.69 91 TRP A O 1
ATOM 739 N N . LYS A 1 92 ? -14.752 -6.835 30.145 1.00 95.94 92 LYS A N 1
ATOM 740 C CA . LYS A 1 92 ? -14.050 -7.985 29.562 1.00 95.94 92 LYS A CA 1
ATOM 741 C C . LYS A 1 92 ? -14.097 -7.968 28.029 1.00 95.94 92 LYS A C 1
ATOM 743 O O . LYS A 1 92 ? -13.071 -8.203 27.396 1.00 95.94 92 LYS A O 1
ATOM 748 N N . ALA A 1 93 ? -15.250 -7.646 27.438 1.00 94.25 93 ALA A N 1
ATOM 749 C CA . ALA A 1 93 ? -15.392 -7.526 25.986 1.00 94.25 93 ALA A CA 1
ATOM 750 C C . ALA A 1 93 ? -14.563 -6.356 25.434 1.00 94.25 93 ALA A C 1
ATOM 752 O O . ALA A 1 93 ? -13.813 -6.530 24.475 1.00 94.25 93 ALA A O 1
ATOM 753 N N . LYS A 1 94 ? -14.622 -5.189 26.091 1.00 94.06 94 LYS A N 1
ATOM 754 C CA . LYS A 1 94 ? -13.812 -4.017 25.723 1.00 94.06 94 LYS A CA 1
ATOM 755 C C . LYS A 1 94 ? -12.315 -4.316 25.776 1.00 94.06 94 LYS A C 1
ATOM 757 O O . LYS A 1 94 ? -11.597 -3.998 24.833 1.00 94.06 94 LYS A O 1
ATOM 762 N N . LEU A 1 95 ? -11.852 -4.980 26.837 1.00 93.88 95 LEU A N 1
ATOM 763 C CA . LEU A 1 95 ? -10.447 -5.355 26.994 1.00 93.88 95 LEU A CA 1
ATOM 764 C C . LEU A 1 95 ? -10.001 -6.372 25.934 1.00 93.88 95 LEU A C 1
ATOM 766 O O . LEU A 1 95 ? -8.892 -6.266 25.415 1.00 93.88 95 LEU A O 1
ATOM 770 N N . SER A 1 96 ? -10.863 -7.333 25.587 1.00 95.50 96 SER A N 1
ATOM 771 C CA . SER A 1 96 ? -10.588 -8.290 24.511 1.00 95.50 96 SER A CA 1
ATOM 772 C C . SER A 1 96 ? -10.432 -7.581 23.168 1.00 95.50 96 SER A C 1
ATOM 774 O O . SER A 1 96 ? -9.466 -7.828 22.457 1.00 95.50 96 SER A O 1
ATOM 776 N N . ILE A 1 97 ? -11.337 -6.656 22.841 1.00 92.19 97 ILE A N 1
ATOM 777 C CA . ILE A 1 97 ? -11.280 -5.877 21.597 1.00 92.19 97 ILE A CA 1
ATOM 778 C C . ILE A 1 97 ? -10.030 -4.993 21.562 1.00 92.19 97 ILE A C 1
ATOM 780 O O . ILE A 1 97 ? -9.341 -4.934 20.544 1.00 92.19 97 ILE A O 1
ATOM 784 N N . TYR A 1 98 ? -9.686 -4.355 22.681 1.00 89.25 98 TYR A N 1
ATOM 785 C CA . TYR A 1 98 ? -8.458 -3.575 22.791 1.00 89.25 98 TYR A CA 1
ATOM 786 C C . TYR A 1 98 ? -7.216 -4.430 22.480 1.00 89.25 98 TYR A C 1
ATOM 788 O O . TYR A 1 98 ? -6.382 -4.056 21.660 1.00 89.25 98 TYR A O 1
ATOM 796 N N . ARG A 1 99 ? -7.112 -5.631 23.055 1.00 91.38 99 ARG A N 1
ATOM 797 C CA . ARG A 1 99 ? -5.964 -6.519 22.810 1.00 91.38 99 ARG A CA 1
ATOM 798 C C . ARG A 1 99 ? -5.930 -7.095 21.393 1.00 91.38 99 ARG A C 1
ATOM 800 O O . ARG A 1 99 ? -4.859 -7.157 20.806 1.00 91.38 99 ARG A O 1
ATOM 807 N N . SER A 1 100 ? -7.074 -7.517 20.856 1.00 92.38 100 SER A N 1
ATOM 808 C CA . SER A 1 100 ? -7.138 -8.241 19.580 1.00 92.38 100 SER A CA 1
ATOM 809 C C . SER A 1 100 ? -7.208 -7.341 18.347 1.00 92.38 100 SER A C 1
ATOM 811 O O . SER A 1 100 ? -6.893 -7.804 17.258 1.00 92.38 100 SER A O 1
ATOM 813 N N . ILE A 1 101 ? -7.646 -6.087 18.489 1.00 88.44 101 ILE A N 1
ATOM 814 C CA . ILE A 1 101 ? -7.875 -5.180 17.353 1.00 88.44 101 ILE A CA 1
ATOM 815 C C . ILE A 1 101 ? -7.062 -3.897 17.511 1.00 88.44 101 ILE A C 1
ATOM 817 O O . ILE A 1 101 ? -6.333 -3.519 16.600 1.00 88.44 101 ILE A O 1
ATOM 821 N N . TYR A 1 102 ? -7.146 -3.237 18.667 1.00 84.31 102 TYR A N 1
ATOM 822 C CA . TYR A 1 102 ? -6.499 -1.938 18.854 1.00 84.31 102 TYR A CA 1
ATOM 823 C C . TYR A 1 102 ? -4.973 -2.042 18.804 1.00 84.31 102 TYR A C 1
ATOM 825 O O . TYR A 1 102 ? -4.336 -1.320 18.039 1.00 84.31 102 TYR A O 1
ATOM 833 N N . ILE A 1 103 ? -4.388 -2.936 19.612 1.00 85.81 103 ILE A N 1
ATOM 834 C CA . ILE A 1 103 ? -2.928 -3.083 19.702 1.00 85.81 103 ILE A CA 1
ATOM 835 C C . ILE A 1 103 ? -2.319 -3.453 18.339 1.00 85.81 103 ILE A C 1
ATOM 837 O O . ILE A 1 103 ? -1.428 -2.728 17.905 1.00 85.81 103 ILE A O 1
ATOM 841 N N . PRO A 1 104 ? -2.801 -4.482 17.609 1.00 85.31 104 PRO A N 1
ATOM 842 C CA . PRO A 1 104 ? -2.219 -4.841 16.316 1.00 85.31 104 PRO A CA 1
ATOM 843 C C . PRO A 1 104 ? -2.258 -3.704 15.290 1.00 85.31 104 PRO A C 1
ATOM 845 O O . PRO A 1 104 ? -1.262 -3.462 14.616 1.00 85.31 104 PRO A O 1
ATOM 848 N N . ILE A 1 105 ? -3.372 -2.967 15.206 1.00 84.25 105 ILE A N 1
ATOM 849 C CA . ILE A 1 105 ? -3.515 -1.847 14.262 1.00 84.25 105 ILE A CA 1
ATOM 850 C C . ILE A 1 105 ? -2.549 -0.712 14.613 1.00 84.25 105 ILE A C 1
ATOM 852 O O . ILE A 1 105 ? -1.926 -0.137 13.722 1.00 84.25 105 ILE A O 1
ATOM 856 N N . LEU A 1 106 ? -2.393 -0.406 15.904 1.00 79.12 106 LEU A N 1
ATOM 857 C CA . LEU A 1 106 ? -1.469 0.631 16.354 1.00 79.12 106 LEU A CA 1
ATOM 858 C C . LEU A 1 106 ? -0.007 0.224 16.116 1.00 79.12 106 LEU A C 1
ATOM 860 O O . LEU A 1 106 ? 0.782 1.023 15.627 1.00 79.12 106 LEU A O 1
ATOM 864 N N . THR A 1 107 ? 0.361 -1.018 16.431 1.00 79.50 107 THR A N 1
ATOM 865 C CA . THR A 1 107 ? 1.741 -1.500 16.291 1.00 79.50 107 THR A CA 1
ATOM 866 C C . THR A 1 107 ? 2.156 -1.660 14.828 1.00 79.50 107 THR A C 1
ATOM 868 O O . THR A 1 107 ? 3.294 -1.335 14.496 1.00 79.50 107 THR A O 1
ATOM 871 N N . MET A 1 108 ? 1.253 -2.088 13.936 1.00 70.38 108 MET A N 1
ATOM 872 C CA . MET A 1 108 ? 1.532 -2.120 12.492 1.00 70.38 108 MET A CA 1
ATOM 873 C C . MET A 1 108 ? 1.822 -0.725 11.931 1.00 70.38 108 MET A C 1
ATOM 875 O O . MET A 1 108 ? 2.667 -0.596 11.056 1.00 70.38 108 MET A O 1
ATOM 879 N N . ALA A 1 109 ? 1.169 0.314 12.450 1.00 62.84 109 ALA A N 1
ATOM 880 C CA . ALA A 1 109 ? 1.403 1.687 12.012 1.00 62.84 109 ALA A CA 1
ATOM 881 C C . ALA A 1 109 ? 2.726 2.285 12.529 1.00 62.84 109 ALA A C 1
ATOM 883 O O . ALA A 1 109 ? 3.244 3.214 11.924 1.00 62.84 109 ALA A O 1
ATOM 884 N N . ILE A 1 110 ? 3.269 1.777 13.645 1.00 62.12 110 ILE A N 1
ATOM 885 C CA . ILE A 1 110 ? 4.482 2.317 14.290 1.00 62.12 110 ILE A CA 1
ATOM 886 C C . ILE A 1 110 ? 5.762 1.618 13.799 1.00 62.12 110 ILE A C 1
ATOM 888 O O . ILE A 1 110 ? 6.795 2.266 13.686 1.00 62.12 110 ILE A O 1
ATOM 892 N N . ASN A 1 111 ? 5.714 0.320 13.478 1.00 54.91 111 ASN A N 1
ATOM 893 C CA . ASN A 1 111 ? 6.899 -0.464 13.080 1.00 54.91 111 ASN A CA 1
ATOM 894 C C . ASN A 1 111 ? 7.270 -0.375 11.583 1.00 54.91 111 ASN A C 1
ATOM 896 O O . ASN A 1 111 ? 8.130 -1.125 11.130 1.00 54.91 111 ASN A O 1
ATOM 900 N N . ILE A 1 112 ? 6.622 0.498 10.806 1.00 53.12 112 ILE A N 1
ATOM 901 C CA . ILE A 1 112 ? 6.935 0.733 9.378 1.00 53.12 112 ILE A CA 1
ATOM 902 C C . ILE A 1 112 ? 7.807 2.004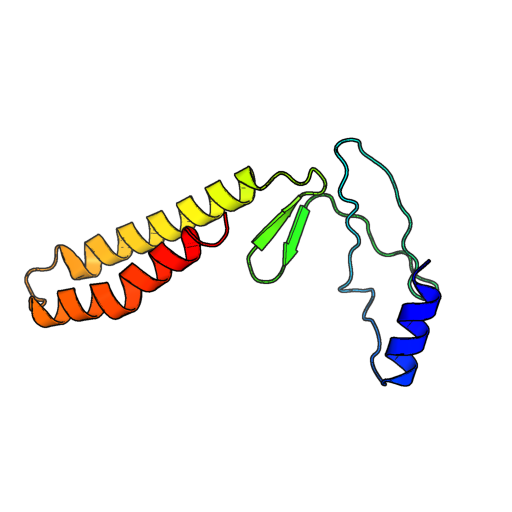 9.192 1.00 53.12 112 ILE A C 1
ATOM 904 O O . ILE A 1 112 ? 8.088 2.408 8.067 1.00 53.12 112 ILE A O 1
ATOM 908 N N . GLY A 1 113 ? 8.259 2.623 10.291 1.00 41.69 113 GLY A N 1
ATOM 909 C CA . GLY A 1 113 ? 9.184 3.766 10.292 1.00 41.69 113 GLY A CA 1
ATOM 910 C C . GLY A 1 113 ? 10.654 3.371 10.284 1.00 41.69 113 GLY A C 1
ATOM 911 O O . GLY A 1 113 ? 11.005 2.420 11.016 1.00 41.69 113 GLY A O 1
#

pLDDT: mean 87.54, std 9.12, range [41.69, 95.94]

Mean predicted aligned error: 7.21 Å

Radius of gyration: 21.46 Å; Cα contacts (8 Å, |Δi|>4): 101; chains: 1; bounding box: 42×36×58 Å

Secondary structure (DSSP, 8-state):
--HHHHHHHHHTTPPP-GGG--B----SS-----EEETTEEEPB-SEEEETTEEEETT---HHHHHHHHHHHHHHHHHHIIIIIT-SSS-HHHHHHHIIIIIHHHHHHHHTT-